Protein AF-U6DGN4-F1 (afdb_monomer_lite)

Organism: Neovison vison (NCBI:txid452646)

InterPro domains:
  IPR011990 Tetratricopeptide-like helical domain superfamily [G3DSA:1.25.40.10] (1-143)
  IPR011990 Tetratricopeptide-like helical domain superfamily [SSF48452] (14-155)
  IPR013105 Tetratricopeptide repeat 2 [PF07719] (127-155)
  IPR019734 Tetratricopeptide repeat [PF13176] (31-63)
  IPR019734 Tetratricopeptide repeat [PS50005] (29-62)
  IPR019734 Tetratricopeptide repeat [PS50005] (126-159)
  IPR019734 Tetratricopeptide repeat [SM00028] (29-62)
  IPR019734 Tetratricopeptide repeat [SM00028] (126-159)

Sequence (160 aa):
GQDRENVDRMARLAISHFQFALEQKPTFEVAYIHLAGMYIEVGDYGRAEDTYQKVLCLKSLEEEKLQEIHFHYGQFQEFQKKCEINAIIHYLKAIKIEKASLLKDKSINSLEKLVLRKLRRNASDVESLSILGFVYKVKGEINKALEYYERALRLGGGLW

Radius of gyration: 18.54 Å; chains: 1; bounding box: 48×37×52 Å

pLDDT: mean 95.06, std 7.69, range [42.34, 98.81]

Secondary structure (DSSP, 8-state):
-HHHHHHHHHHHHHHHHHHHHHHH-TT-HHHHHHHHHHHHHTT-HHHHHHHHHHHHTSSS--HHHHHHHHHHHHHHHHHTS--HHHHHHHHHHHHHS-S--HHHHHHHHHHHHHHHHHHHH-TT-HHHHHHHHHHHHHTT-HHHHHHHHHHHHHHHHT--

Structure (mmCIF, N/CA/C/O backbone):
data_AF-U6DGN4-F1
#
_entry.id   AF-U6DGN4-F1
#
loop_
_atom_site.group_PDB
_atom_site.id
_atom_site.type_symbol
_atom_site.label_atom_id
_atom_site.label_alt_id
_atom_site.label_comp_id
_atom_site.label_asym_id
_atom_site.label_entity_id
_atom_site.label_seq_id
_atom_site.pdbx_PDB_ins_code
_atom_site.Cartn_x
_atom_site.Cartn_y
_atom_site.Cartn_z
_atom_site.occupancy
_atom_site.B_iso_or_equiv
_atom_site.auth_seq_id
_atom_site.auth_comp_id
_atom_site.auth_asym_id
_atom_site.auth_atom_id
_atom_site.pdbx_PDB_model_num
ATOM 1 N N . GLY A 1 1 ? -27.432 -14.094 -0.504 1.00 73.88 1 GLY A N 1
ATOM 2 C CA . GLY A 1 1 ? -27.647 -15.488 -0.078 1.00 73.88 1 GLY A CA 1
ATOM 3 C C . GLY A 1 1 ? -27.176 -15.637 1.350 1.00 73.88 1 GLY A C 1
ATOM 4 O O . GLY A 1 1 ? -26.381 -14.806 1.779 1.00 73.88 1 GLY A O 1
ATOM 5 N N . GLN A 1 2 ? -27.662 -16.663 2.048 1.00 76.25 2 GLN A N 1
ATOM 6 C CA . GLN A 1 2 ? -27.470 -16.880 3.490 1.00 76.25 2 GLN A CA 1
ATOM 7 C C . GLN A 1 2 ? -26.014 -16.713 3.958 1.00 76.25 2 GLN A C 1
ATOM 9 O O . GLN A 1 2 ? -25.760 -16.119 5.002 1.00 76.25 2 GLN A O 1
ATOM 14 N N . ASP A 1 3 ? -25.049 -17.157 3.152 1.00 81.06 3 ASP A N 1
ATOM 15 C CA . ASP A 1 3 ? -23.624 -17.044 3.478 1.00 81.06 3 ASP A CA 1
ATOM 16 C C . ASP A 1 3 ? -23.146 -15.592 3.558 1.00 81.06 3 ASP A C 1
ATOM 18 O O . ASP A 1 3 ? -22.395 -15.237 4.461 1.00 81.06 3 ASP A O 1
ATOM 22 N N . ARG A 1 4 ? -23.633 -14.720 2.667 1.00 84.00 4 ARG A N 1
ATOM 23 C CA . ARG A 1 4 ? -23.276 -13.294 2.677 1.00 84.00 4 ARG A CA 1
ATOM 24 C C . ARG A 1 4 ? -23.834 -12.591 3.911 1.00 84.00 4 ARG A C 1
ATOM 26 O O . ARG A 1 4 ? -23.138 -11.776 4.497 1.00 84.00 4 ARG A O 1
ATOM 33 N N . GLU A 1 5 ? -25.057 -12.919 4.317 1.00 86.19 5 GLU A N 1
ATOM 34 C CA . GLU A 1 5 ? -25.667 -12.365 5.535 1.00 86.19 5 GLU A CA 1
ATOM 35 C C . GLU A 1 5 ? -24.950 -12.849 6.798 1.00 86.19 5 GLU A C 1
ATOM 37 O O . GLU A 1 5 ? -24.717 -12.068 7.721 1.00 86.19 5 GLU A O 1
ATOM 42 N N . ASN A 1 6 ? -24.529 -14.117 6.822 1.00 89.19 6 ASN A N 1
ATOM 43 C CA . ASN A 1 6 ? -23.715 -14.653 7.906 1.00 89.19 6 ASN A CA 1
ATOM 44 C C . ASN A 1 6 ? -22.351 -13.953 7.992 1.00 89.19 6 ASN A C 1
ATOM 46 O O . ASN A 1 6 ? -21.952 -13.558 9.086 1.00 89.19 6 ASN A O 1
ATOM 50 N N . VAL A 1 7 ? -21.658 -13.758 6.863 1.00 88.81 7 VAL A N 1
ATOM 51 C CA . VAL A 1 7 ? -20.385 -13.016 6.812 1.00 88.81 7 VAL A CA 1
ATOM 52 C C . VAL A 1 7 ? -20.573 -11.579 7.293 1.00 88.81 7 VAL A C 1
ATOM 54 O O . VAL A 1 7 ? -19.814 -11.124 8.144 1.00 88.81 7 VAL A O 1
ATOM 57 N N . ASP A 1 8 ? -21.621 -10.895 6.833 1.00 90.94 8 ASP A N 1
ATOM 58 C CA . ASP A 1 8 ? -21.909 -9.512 7.225 1.00 90.94 8 ASP A CA 1
ATOM 59 C C . ASP A 1 8 ? -22.180 -9.396 8.735 1.00 90.94 8 ASP A C 1
ATOM 61 O O . ASP A 1 8 ? -21.661 -8.506 9.412 1.00 90.94 8 ASP A O 1
ATOM 65 N N . ARG A 1 9 ? -22.921 -10.356 9.308 1.00 93.75 9 ARG A N 1
ATOM 66 C CA . ARG A 1 9 ? -23.148 -10.440 10.757 1.00 93.75 9 ARG A CA 1
ATOM 67 C C . ARG A 1 9 ? -21.844 -10.644 11.527 1.00 93.75 9 ARG A C 1
ATOM 69 O O . ARG A 1 9 ? -21.615 -9.961 12.525 1.00 93.75 9 ARG A O 1
ATOM 76 N N . MET A 1 10 ? -20.992 -11.567 11.081 1.00 95.38 10 MET A N 1
ATOM 77 C CA . MET A 1 10 ? -19.707 -11.832 11.734 1.00 95.38 10 MET A CA 1
ATOM 78 C C . MET A 1 10 ? -18.763 -10.629 11.638 1.00 95.38 10 MET A C 1
ATOM 80 O O . MET A 1 10 ? -18.117 -10.286 12.627 1.00 95.38 10 MET A O 1
ATOM 84 N N . ALA A 1 11 ? -18.741 -9.935 10.499 1.00 94.75 11 ALA A N 1
ATOM 85 C CA . ALA A 1 11 ? -17.951 -8.723 10.319 1.00 94.75 11 ALA A CA 1
ATOM 86 C C . ALA A 1 11 ? -18.411 -7.598 11.262 1.00 94.75 11 ALA A C 1
ATOM 88 O O . ALA A 1 11 ? -17.581 -6.935 11.881 1.00 94.75 11 ALA A O 1
ATOM 89 N N . ARG A 1 12 ? -19.725 -7.421 11.464 1.00 95.25 12 ARG A N 1
ATOM 90 C CA . ARG A 1 12 ? -20.265 -6.441 12.430 1.00 95.25 12 ARG A CA 1
ATOM 91 C C . ARG A 1 12 ? -19.891 -6.763 13.877 1.00 95.25 12 ARG A C 1
ATOM 93 O O . ARG A 1 12 ? -19.556 -5.848 14.628 1.00 95.25 12 ARG A O 1
ATOM 100 N N . LEU A 1 13 ? -19.903 -8.040 14.262 1.00 97.50 13 LEU A N 1
ATOM 101 C CA . LEU A 1 13 ? -19.427 -8.468 15.583 1.00 97.50 13 LEU A CA 1
ATOM 102 C C . LEU A 1 13 ? -17.929 -8.182 15.752 1.00 97.50 13 LEU A C 1
ATOM 104 O O . LEU A 1 13 ? -17.520 -7.619 16.767 1.00 97.50 13 LEU A O 1
ATOM 108 N N . ALA A 1 14 ? -17.119 -8.494 14.739 1.00 97.81 14 ALA A N 1
ATOM 109 C CA . ALA A 1 14 ? -15.691 -8.194 14.750 1.00 97.81 14 ALA A CA 1
ATOM 110 C C . ALA A 1 14 ? -15.421 -6.682 14.866 1.00 97.81 14 ALA A C 1
ATOM 112 O O . ALA A 1 14 ? -14.588 -6.276 15.673 1.00 97.81 14 ALA A O 1
ATOM 113 N N . ILE A 1 15 ? -16.170 -5.843 14.136 1.00 98.50 15 ILE A N 1
ATOM 114 C CA . ILE A 1 15 ? -16.108 -4.375 14.254 1.00 98.50 15 ILE A CA 1
ATOM 115 C C . ILE A 1 15 ? -16.331 -3.941 15.703 1.00 98.50 15 ILE A C 1
ATOM 117 O O . ILE A 1 15 ? -15.517 -3.188 16.231 1.00 98.50 15 ILE A O 1
ATOM 121 N N . SER A 1 16 ? -17.384 -4.441 16.358 1.00 98.06 16 SER A N 1
ATOM 122 C CA . SER A 1 16 ? -17.689 -4.084 17.749 1.00 98.06 16 SER A CA 1
ATOM 123 C C . SER A 1 16 ? -16.548 -4.456 18.702 1.00 98.06 16 SER A C 1
ATOM 125 O O . SER A 1 16 ? -16.152 -3.639 19.532 1.00 98.06 16 SER A O 1
ATOM 127 N N . HIS A 1 17 ? -15.955 -5.642 18.545 1.00 98.44 17 HIS A N 1
ATOM 128 C CA . HIS A 1 17 ? -14.828 -6.063 19.376 1.00 98.44 17 HIS A CA 1
ATOM 129 C C . HIS A 1 17 ? -13.554 -5.249 19.127 1.00 98.44 17 HIS A C 1
ATOM 131 O O . HIS A 1 17 ? -12.867 -4.899 20.087 1.00 98.44 17 HIS A O 1
ATOM 137 N N . PHE A 1 18 ? -13.232 -4.908 17.875 1.00 98.50 18 PHE A N 1
ATOM 138 C CA . PHE A 1 18 ? -12.071 -4.062 17.588 1.00 98.50 18 PHE A CA 1
ATOM 139 C C . PHE A 1 18 ? -12.273 -2.621 18.060 1.00 98.50 18 PHE A C 1
ATOM 141 O O . PHE A 1 18 ? -11.333 -2.023 18.575 1.00 98.50 18 PHE A O 1
ATOM 148 N N . GLN A 1 19 ? -13.487 -2.075 17.946 1.00 98.38 19 GLN A N 1
ATOM 149 C CA . GLN A 1 19 ? -13.820 -0.769 18.521 1.00 98.38 19 GLN A CA 1
ATOM 150 C C . GLN A 1 19 ? -13.630 -0.776 20.039 1.00 98.38 19 GLN A C 1
ATOM 152 O O . GLN A 1 19 ? -12.911 0.074 20.554 1.00 98.38 19 GLN A O 1
ATOM 157 N N . PHE A 1 20 ? -14.163 -1.785 20.733 1.00 98.12 20 PHE A N 1
ATOM 158 C CA . PHE A 1 20 ? -13.955 -1.941 22.172 1.00 98.12 20 PHE A CA 1
ATOM 159 C C . PHE A 1 20 ? -12.465 -2.066 22.529 1.00 98.12 20 PHE A C 1
ATOM 161 O O . PHE A 1 20 ? -11.986 -1.415 23.453 1.00 98.12 20 PHE A O 1
ATOM 168 N N . ALA A 1 21 ? -11.686 -2.839 21.765 1.00 98.19 21 ALA A N 1
ATOM 169 C CA . ALA A 1 21 ? -10.243 -2.945 21.982 1.00 98.19 21 ALA A CA 1
ATOM 170 C C . ALA A 1 21 ? -9.527 -1.587 21.849 1.00 98.19 21 ALA A C 1
ATOM 172 O O . ALA A 1 21 ? -8.605 -1.308 22.615 1.00 98.19 21 ALA A O 1
ATOM 173 N N . LEU A 1 22 ? -9.963 -0.735 20.918 1.00 97.12 22 LEU A N 1
ATOM 174 C CA . LEU A 1 22 ? -9.423 0.613 20.728 1.00 97.12 22 LEU A CA 1
ATOM 175 C C . LEU A 1 22 ? -9.892 1.612 21.791 1.00 97.12 22 LEU A C 1
ATOM 177 O O . LEU A 1 22 ? -9.148 2.536 22.105 1.00 97.12 22 LEU A O 1
ATOM 181 N N . GLU A 1 23 ? -11.069 1.416 22.385 1.00 97.44 23 GLU A N 1
ATOM 182 C CA . GLU A 1 23 ? -11.491 2.163 23.576 1.00 97.44 23 GLU A CA 1
ATOM 183 C C . GLU A 1 23 ? -10.585 1.846 24.772 1.00 97.44 23 GLU A C 1
ATOM 185 O O . GLU A 1 23 ? -10.181 2.752 25.498 1.00 97.44 23 GLU A O 1
ATOM 190 N N . GLN A 1 24 ? -10.220 0.572 24.951 1.00 98.00 24 GLN A N 1
ATOM 191 C CA . GLN A 1 24 ? -9.327 0.146 26.035 1.00 98.00 24 GLN A CA 1
ATOM 192 C C . GLN A 1 24 ? -7.860 0.523 25.773 1.00 98.00 24 GLN A C 1
ATOM 194 O O . GLN A 1 24 ? -7.131 0.890 26.695 1.00 98.00 24 GLN A O 1
ATOM 199 N N . LYS A 1 25 ? -7.407 0.427 24.518 1.00 96.38 25 LYS A N 1
ATOM 200 C CA . LYS A 1 25 ? -6.035 0.739 24.103 1.00 96.38 25 LYS A CA 1
ATOM 201 C C . LYS A 1 25 ? -6.039 1.505 22.770 1.00 96.38 25 LYS A C 1
ATOM 203 O O . LYS A 1 25 ? -5.883 0.895 21.709 1.00 96.38 25 LYS A O 1
ATOM 208 N N . PRO A 1 26 ? -6.112 2.850 22.804 1.00 95.25 26 PRO A N 1
ATOM 209 C CA . PRO A 1 26 ? -6.159 3.683 21.595 1.00 95.25 26 PRO A CA 1
ATOM 210 C C . PRO A 1 26 ? -4.920 3.603 20.698 1.00 95.25 26 PRO A C 1
ATOM 212 O O . PRO A 1 26 ? -4.969 4.045 19.552 1.00 95.25 26 PRO A O 1
ATOM 215 N N . THR A 1 27 ? -3.815 3.056 21.208 1.00 94.25 27 THR A N 1
ATOM 216 C CA . THR A 1 27 ? -2.562 2.833 20.476 1.00 94.25 27 THR A CA 1
ATOM 217 C C . THR A 1 27 ? -2.429 1.411 19.933 1.00 94.25 27 THR A C 1
ATOM 219 O O . THR A 1 27 ? -1.346 1.028 19.524 1.00 94.25 27 THR A O 1
ATOM 222 N N . PHE A 1 28 ? -3.485 0.590 19.947 1.00 94.75 28 PHE A N 1
ATOM 223 C CA . PHE A 1 28 ? -3.396 -0.796 19.486 1.00 94.75 28 PHE A CA 1
ATOM 224 C C . PHE A 1 28 ? -3.474 -0.899 17.956 1.00 94.75 28 PHE A C 1
ATOM 226 O O . PHE A 1 28 ? -4.541 -1.066 17.369 1.00 94.75 28 PHE A O 1
ATOM 233 N N . GLU A 1 29 ? -2.324 -0.825 17.294 1.00 95.00 29 GLU A N 1
ATOM 234 C CA . GLU A 1 29 ? -2.183 -0.722 15.838 1.00 95.00 29 GLU A CA 1
ATOM 235 C C . GLU A 1 29 ? -2.821 -1.895 15.088 1.00 95.00 29 GLU A C 1
ATOM 237 O O . GLU A 1 29 ? -3.476 -1.711 14.063 1.00 95.00 29 GLU A O 1
ATOM 242 N N . VAL A 1 30 ? -2.661 -3.109 15.625 1.00 94.62 30 VAL A N 1
ATOM 243 C CA . VAL A 1 30 ? -3.240 -4.339 15.062 1.00 94.62 30 VAL A CA 1
ATOM 244 C C . VAL A 1 30 ? -4.766 -4.241 14.990 1.00 94.62 30 VAL A C 1
ATOM 246 O O . VAL A 1 30 ? -5.361 -4.629 13.984 1.00 94.62 30 VAL A O 1
ATOM 249 N N . ALA A 1 31 ? -5.409 -3.665 16.012 1.00 97.38 31 ALA A N 1
ATOM 250 C CA . ALA A 1 31 ? -6.857 -3.486 16.012 1.00 97.38 31 ALA A CA 1
ATOM 251 C C . ALA A 1 31 ? -7.313 -2.496 14.933 1.00 97.38 31 ALA A C 1
ATOM 253 O O . ALA A 1 31 ? -8.335 -2.745 14.304 1.00 97.38 31 ALA A O 1
ATOM 254 N N . TYR A 1 32 ? -6.550 -1.436 14.642 1.00 98.19 32 TYR A N 1
ATOM 255 C CA . TYR A 1 32 ? -6.875 -0.538 13.526 1.00 98.19 32 TYR A CA 1
ATOM 256 C C . TYR A 1 32 ? -6.810 -1.244 12.168 1.00 98.19 32 TYR A C 1
ATOM 258 O O . TYR A 1 32 ? -7.715 -1.069 11.355 1.00 98.19 32 TYR A O 1
ATOM 266 N N . ILE A 1 33 ? -5.771 -2.050 11.918 1.00 97.19 33 ILE A N 1
ATOM 267 C CA . ILE A 1 33 ? -5.612 -2.772 10.643 1.00 97.19 33 ILE A CA 1
ATOM 268 C C . ILE A 1 33 ? -6.803 -3.706 10.415 1.00 97.19 33 ILE A C 1
ATOM 270 O O . ILE A 1 33 ? -7.424 -3.679 9.349 1.00 97.19 33 ILE A O 1
ATOM 274 N N . HIS A 1 34 ? -7.162 -4.501 11.425 1.00 98.12 34 HIS A N 1
ATOM 275 C CA . HIS A 1 34 ? -8.288 -5.423 11.307 1.00 98.12 34 HIS A CA 1
ATOM 276 C C . HIS A 1 34 ? -9.638 -4.706 11.276 1.00 98.12 34 HIS A C 1
ATOM 278 O O . HIS A 1 34 ? -10.510 -5.117 10.515 1.00 98.12 34 HIS A O 1
ATOM 284 N N . LEU A 1 35 ? -9.808 -3.610 12.020 1.00 98.50 35 LEU A N 1
ATOM 285 C CA . LEU A 1 35 ? -11.020 -2.794 11.964 1.00 98.50 35 LEU A CA 1
ATOM 286 C C . LEU A 1 35 ? -11.234 -2.199 10.566 1.00 98.50 35 LEU A C 1
ATOM 288 O O . LEU A 1 35 ? -12.337 -2.290 10.033 1.00 98.50 35 LEU A O 1
ATOM 292 N N . ALA A 1 36 ? -10.184 -1.654 9.944 1.00 98.56 36 ALA A N 1
ATOM 293 C CA . ALA A 1 36 ? -10.247 -1.169 8.567 1.00 98.56 36 ALA A CA 1
ATOM 294 C C . ALA A 1 36 ? -10.607 -2.302 7.591 1.00 98.56 36 ALA A C 1
ATOM 296 O O . ALA A 1 36 ? -11.469 -2.121 6.733 1.00 98.56 36 ALA A O 1
ATOM 297 N N . GLY A 1 37 ? -10.018 -3.491 7.774 1.00 97.81 37 GLY A N 1
ATOM 298 C CA . GLY A 1 37 ? -10.371 -4.693 7.016 1.00 97.81 37 GLY A CA 1
ATOM 299 C C . GLY A 1 37 ? -11.849 -5.067 7.148 1.00 97.81 37 GLY A C 1
ATOM 300 O O . GLY A 1 37 ? -12.520 -5.281 6.144 1.00 97.81 37 GLY A O 1
ATOM 301 N N . MET A 1 38 ? -12.399 -5.071 8.364 1.00 97.94 38 MET A N 1
ATOM 302 C CA . MET A 1 38 ? -13.819 -5.373 8.568 1.00 97.94 38 MET A CA 1
ATOM 303 C C . MET A 1 38 ? -14.737 -4.302 7.979 1.00 97.94 38 MET A C 1
ATOM 305 O O . MET A 1 38 ? -15.785 -4.640 7.433 1.00 97.94 38 MET A O 1
ATOM 309 N N . TYR A 1 39 ? -14.344 -3.025 8.024 1.00 98.50 39 TYR A N 1
ATOM 310 C CA . TYR A 1 39 ? -15.071 -1.972 7.318 1.00 98.50 39 TYR A CA 1
ATOM 311 C C . TYR A 1 39 ? -15.075 -2.180 5.802 1.00 98.50 39 TYR A C 1
ATOM 313 O O . TYR A 1 39 ? -16.106 -1.965 5.170 1.00 98.50 39 TYR A O 1
ATOM 321 N N . ILE A 1 40 ? -13.974 -2.658 5.216 1.00 97.50 40 ILE A N 1
ATOM 322 C CA . ILE A 1 40 ? -13.921 -3.028 3.795 1.00 97.50 40 ILE A CA 1
ATOM 323 C C . ILE A 1 40 ? -14.890 -4.175 3.482 1.00 97.50 40 ILE A C 1
ATOM 325 O O . ILE A 1 40 ? -15.624 -4.074 2.498 1.00 97.50 40 ILE A O 1
ATOM 329 N N . GLU A 1 41 ? -14.927 -5.219 4.316 1.00 95.38 41 GLU A N 1
ATOM 330 C CA . GLU A 1 41 ? -15.807 -6.385 4.126 1.00 95.38 41 GLU A CA 1
ATOM 331 C C . GLU A 1 41 ? -17.295 -6.003 4.112 1.00 95.38 41 GLU A C 1
ATOM 333 O O . GLU A 1 41 ? -18.047 -6.470 3.256 1.00 95.38 41 GLU A O 1
ATOM 338 N N . VAL A 1 42 ? -17.719 -5.091 4.995 1.00 95.69 42 VAL A N 1
ATOM 339 C CA . VAL A 1 42 ? -19.111 -4.592 5.028 1.00 95.69 42 VAL A CA 1
ATOM 340 C C . VAL A 1 42 ? -19.372 -3.440 4.044 1.00 95.69 42 VAL A C 1
ATOM 342 O O . VAL A 1 42 ? -20.470 -2.883 4.018 1.00 95.69 42 VAL A O 1
ATOM 345 N N . GLY A 1 43 ? -18.380 -3.056 3.232 1.00 95.62 43 GLY A N 1
ATOM 346 C CA . GLY A 1 43 ? -18.494 -2.001 2.219 1.00 95.62 43 GLY A CA 1
ATOM 347 C C . GLY A 1 43 ? -18.438 -0.564 2.752 1.00 95.62 43 GLY A C 1
ATOM 348 O O . GLY A 1 43 ? -18.704 0.379 2.006 1.00 95.62 43 GLY A O 1
ATOM 349 N N . ASP A 1 44 ? -18.077 -0.364 4.018 1.00 97.75 44 ASP A N 1
ATOM 350 C CA . ASP A 1 44 ? -17.961 0.954 4.641 1.00 97.75 44 ASP A CA 1
ATOM 351 C C . ASP A 1 44 ? -16.581 1.578 4.395 1.00 97.75 44 ASP A C 1
ATOM 353 O O . ASP A 1 44 ? -15.711 1.673 5.263 1.00 97.75 44 ASP A O 1
ATOM 357 N N . TYR A 1 45 ? -16.362 2.008 3.156 1.00 98.38 45 TYR A N 1
ATOM 358 C CA . TYR A 1 45 ? -15.072 2.557 2.740 1.00 98.38 45 TYR A CA 1
ATOM 359 C C . TYR A 1 45 ? -14.746 3.908 3.384 1.00 98.38 45 TYR A C 1
ATOM 361 O O . TYR A 1 45 ? -13.573 4.270 3.441 1.00 98.38 45 TYR A O 1
ATOM 369 N N . GLY A 1 46 ? -15.752 4.644 3.868 1.00 98.50 46 GLY A N 1
ATOM 370 C CA . GLY A 1 46 ? -15.539 5.887 4.608 1.00 98.50 46 GLY A CA 1
ATOM 371 C C . GLY A 1 46 ? -14.838 5.611 5.934 1.00 98.50 46 GLY A C 1
ATOM 372 O O . GLY A 1 46 ? -13.750 6.126 6.180 1.00 98.50 46 GLY A O 1
ATOM 373 N N . ARG A 1 47 ? -15.393 4.702 6.747 1.00 98.56 47 ARG A N 1
ATOM 374 C CA . ARG A 1 47 ? -14.765 4.340 8.024 1.00 98.56 47 ARG A CA 1
ATOM 375 C C . ARG A 1 47 ? -13.461 3.566 7.852 1.00 98.56 47 ARG A C 1
ATOM 377 O O . ARG A 1 47 ? -12.574 3.713 8.692 1.00 98.56 47 ARG A O 1
ATOM 384 N N . ALA A 1 48 ? -13.303 2.779 6.786 1.00 98.69 48 ALA A N 1
ATOM 385 C CA . ALA A 1 48 ? -12.020 2.146 6.472 1.00 98.69 48 ALA A CA 1
ATOM 386 C C . ALA A 1 48 ? -10.910 3.190 6.243 1.00 98.69 48 ALA A C 1
ATOM 388 O O . ALA A 1 48 ? -9.846 3.098 6.856 1.00 98.69 48 ALA A O 1
ATOM 389 N N . GLU A 1 49 ? -11.181 4.209 5.419 1.00 98.62 49 GLU A N 1
ATOM 390 C CA . GLU A 1 49 ? -10.265 5.325 5.151 1.00 98.62 49 GLU A CA 1
ATOM 391 C C . GLU A 1 49 ? -9.899 6.067 6.447 1.00 98.62 49 GLU A C 1
ATOM 393 O O . GLU A 1 49 ? -8.716 6.183 6.771 1.00 98.62 49 GLU A O 1
ATOM 398 N N . ASP A 1 50 ? -10.899 6.472 7.238 1.00 98.50 50 ASP A N 1
ATOM 399 C CA . ASP A 1 50 ? -10.683 7.161 8.517 1.00 98.50 50 ASP A CA 1
ATOM 400 C C . ASP A 1 50 ? -9.823 6.330 9.478 1.00 98.50 50 ASP A C 1
ATOM 402 O O . ASP A 1 50 ? -8.990 6.862 10.212 1.00 98.50 50 ASP A O 1
ATOM 406 N N . THR A 1 51 ? -10.019 5.010 9.492 1.00 98.62 51 THR A N 1
ATOM 407 C CA . THR A 1 51 ? -9.286 4.092 10.373 1.00 98.62 51 THR A CA 1
ATOM 408 C C . THR A 1 51 ? -7.812 3.997 9.971 1.00 98.62 51 THR A C 1
ATOM 410 O O . THR A 1 51 ? -6.943 4.070 10.843 1.00 98.62 51 THR A O 1
ATOM 413 N N . TYR A 1 52 ? -7.508 3.914 8.669 1.00 98.56 52 TYR A N 1
ATOM 414 C CA . TYR A 1 52 ? -6.126 3.955 8.180 1.00 98.56 52 TYR A CA 1
ATOM 415 C C . TYR A 1 52 ? -5.443 5.299 8.453 1.00 98.56 52 TYR A C 1
ATOM 417 O O . TYR A 1 52 ? -4.277 5.334 8.849 1.00 98.56 52 TYR A O 1
ATOM 425 N N . GLN A 1 53 ? -6.155 6.412 8.278 1.00 98.12 53 GLN A N 1
ATOM 426 C CA . GLN A 1 53 ? -5.605 7.736 8.571 1.00 98.12 53 GLN A CA 1
ATOM 427 C C . GLN A 1 53 ? -5.323 7.906 10.068 1.00 98.12 53 GLN A C 1
ATOM 429 O O . GLN A 1 53 ? -4.251 8.379 10.440 1.00 98.12 53 GLN A O 1
ATOM 434 N N . LYS A 1 54 ? -6.236 7.451 10.937 1.00 97.38 54 LYS A N 1
ATOM 435 C CA . LYS A 1 54 ? -6.059 7.496 12.396 1.00 97.38 54 LYS A CA 1
ATOM 436 C C . LYS A 1 54 ? -4.832 6.721 12.860 1.00 97.38 54 LYS A C 1
ATOM 438 O O . LYS A 1 54 ? -4.046 7.268 13.629 1.00 97.38 54 LYS A O 1
ATOM 443 N N . VAL A 1 55 ? -4.643 5.483 12.392 1.00 97.38 55 VAL A N 1
ATOM 444 C CA . VAL A 1 55 ? -3.493 4.675 12.832 1.00 97.38 55 VAL A CA 1
ATOM 445 C C . VAL A 1 55 ? -2.164 5.297 12.397 1.00 97.38 55 VAL A C 1
ATOM 447 O O . VAL A 1 55 ? -1.204 5.263 13.156 1.00 97.38 55 VAL A O 1
ATOM 450 N N . LEU A 1 56 ? -2.116 5.950 11.230 1.00 96.62 56 LEU A N 1
ATOM 451 C CA . LEU A 1 56 ? -0.924 6.661 10.752 1.00 96.62 56 LEU A CA 1
ATOM 452 C C . LEU A 1 56 ? -0.599 7.941 11.539 1.00 96.62 56 LEU A C 1
ATOM 454 O O . LEU A 1 56 ? 0.519 8.441 11.436 1.00 96.62 56 LEU A O 1
ATOM 458 N N . CYS A 1 57 ? -1.542 8.460 12.328 1.00 95.06 57 CYS A N 1
ATOM 459 C CA . CYS A 1 57 ? -1.325 9.596 13.226 1.00 95.06 57 CYS A CA 1
ATOM 460 C C . CYS A 1 57 ? -0.812 9.184 14.617 1.00 95.06 57 CYS A C 1
ATOM 462 O O . CYS A 1 57 ? -0.530 10.058 15.442 1.00 95.06 57 CYS A O 1
ATOM 464 N N . LEU A 1 58 ? -0.705 7.883 14.914 1.00 93.75 58 LEU A N 1
ATOM 465 C CA . LEU A 1 58 ? -0.180 7.414 16.196 1.00 93.75 58 LEU A CA 1
ATOM 466 C C . LEU A 1 58 ? 1.315 7.732 16.326 1.00 93.75 58 LEU A C 1
ATOM 468 O O . LEU A 1 58 ? 2.090 7.616 15.376 1.00 93.75 58 LEU A O 1
ATOM 472 N N . LYS A 1 59 ? 1.733 8.129 17.532 1.00 84.69 59 LYS A N 1
ATOM 473 C CA . LYS A 1 59 ? 3.150 8.347 17.847 1.00 84.69 59 LYS A CA 1
ATOM 474 C C . LYS A 1 59 ? 3.853 6.998 18.016 1.00 84.69 59 LYS A C 1
ATOM 476 O O . LYS A 1 59 ? 3.292 6.101 18.634 1.00 84.69 59 LYS A O 1
ATOM 481 N N . SER A 1 60 ? 5.096 6.910 17.541 1.00 80.62 60 SER A N 1
ATOM 482 C CA . SER A 1 60 ? 6.002 5.774 17.775 1.00 80.62 60 SER A CA 1
ATOM 483 C C . SER A 1 60 ? 5.508 4.426 17.232 1.00 80.62 60 SER A C 1
ATOM 485 O O . SER A 1 60 ? 5.502 3.433 17.951 1.00 80.62 60 SER A O 1
ATOM 487 N N . LEU A 1 61 ? 5.126 4.384 15.953 1.00 86.31 61 LEU A N 1
ATOM 488 C CA . LEU A 1 61 ? 4.844 3.123 15.263 1.00 86.31 61 LEU A CA 1
ATOM 489 C C . LEU A 1 61 ? 6.138 2.340 15.024 1.00 86.31 61 LEU A C 1
ATOM 491 O O . LEU A 1 61 ? 7.093 2.871 14.455 1.00 86.31 61 LEU A O 1
ATOM 495 N N . GLU A 1 62 ? 6.146 1.063 15.400 1.00 91.31 62 GLU A N 1
ATOM 496 C CA . GLU A 1 62 ? 7.215 0.148 15.006 1.00 91.31 62 GLU A CA 1
ATOM 497 C C . GLU A 1 62 ? 7.295 0.045 13.476 1.00 91.31 62 GLU A C 1
ATOM 499 O O . GLU A 1 62 ? 6.273 -0.025 12.788 1.00 91.31 62 GLU A O 1
ATOM 504 N N . GLU A 1 63 ? 8.512 -0.012 12.935 1.00 92.75 63 GLU A N 1
ATOM 505 C CA . GLU A 1 63 ? 8.757 -0.034 11.486 1.00 92.75 63 GLU A CA 1
ATOM 506 C C . GLU A 1 63 ? 7.983 -1.140 10.758 1.00 92.75 63 GLU A C 1
ATOM 508 O O . GLU A 1 63 ? 7.398 -0.910 9.702 1.00 92.75 63 GLU A O 1
ATOM 513 N N . GLU A 1 64 ? 7.937 -2.336 11.345 1.00 91.56 64 GLU A N 1
ATOM 514 C CA . GLU A 1 64 ? 7.220 -3.482 10.782 1.00 91.56 64 GLU A CA 1
ATOM 515 C C . GLU A 1 64 ? 5.709 -3.247 10.739 1.00 91.56 64 GLU A C 1
ATOM 517 O O . GLU A 1 64 ? 5.049 -3.552 9.743 1.00 91.56 64 GLU A O 1
ATOM 522 N N . LYS A 1 65 ? 5.160 -2.628 11.787 1.00 94.12 65 LYS A N 1
ATOM 523 C CA . LYS A 1 65 ? 3.742 -2.283 11.837 1.00 94.12 65 LYS A CA 1
ATOM 524 C C . LYS A 1 65 ? 3.408 -1.184 10.835 1.00 94.12 65 LYS A C 1
ATOM 526 O O . LYS A 1 65 ? 2.379 -1.249 10.168 1.00 94.12 65 LYS A O 1
ATOM 531 N N . LEU A 1 66 ? 4.294 -0.207 10.670 1.00 95.81 66 LEU A N 1
ATOM 532 C CA . LEU A 1 66 ? 4.137 0.848 9.676 1.00 95.81 66 LEU A CA 1
ATOM 533 C C . LEU A 1 66 ? 4.178 0.294 8.239 1.00 95.81 66 LEU A C 1
ATOM 535 O O . LEU A 1 66 ? 3.378 0.717 7.400 1.00 95.81 66 LEU A O 1
ATOM 539 N N . GLN A 1 67 ? 5.045 -0.690 7.962 1.00 96.31 67 GLN A N 1
ATOM 540 C CA . GLN A 1 67 ? 5.040 -1.427 6.691 1.00 96.31 67 GLN A CA 1
ATOM 541 C C . GLN A 1 67 ? 3.703 -2.131 6.453 1.00 96.31 67 GLN A C 1
ATOM 543 O O . GLN A 1 67 ? 3.150 -2.030 5.359 1.00 96.31 67 GLN A O 1
ATOM 548 N N . GLU A 1 68 ? 3.172 -2.811 7.470 1.00 97.25 68 GLU A N 1
ATOM 549 C CA . GLU A 1 68 ? 1.884 -3.507 7.402 1.00 97.25 68 GLU A CA 1
ATOM 550 C C . GLU A 1 68 ? 0.729 -2.553 7.090 1.00 97.25 68 GLU A C 1
ATOM 552 O O . GLU A 1 68 ? -0.037 -2.786 6.152 1.00 97.25 68 GLU A O 1
ATOM 557 N N . ILE A 1 69 ? 0.646 -1.441 7.827 1.00 98.12 69 ILE A N 1
ATOM 558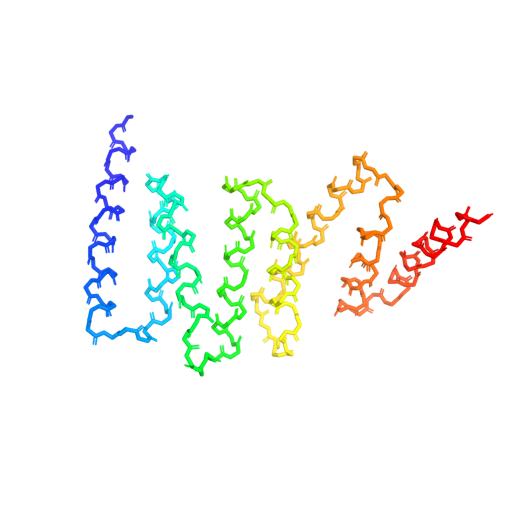 C CA . ILE A 1 69 ? -0.379 -0.411 7.631 1.00 98.12 69 ILE A CA 1
ATOM 559 C C . ILE A 1 69 ? -0.320 0.115 6.197 1.00 98.12 69 ILE A C 1
ATOM 561 O O . ILE A 1 69 ? -1.341 0.169 5.514 1.00 98.12 69 ILE A O 1
ATOM 565 N N . HIS A 1 70 ? 0.866 0.489 5.716 1.00 98.56 70 HIS A N 1
ATOM 566 C CA . HIS A 1 70 ? 1.021 1.011 4.363 1.00 98.56 70 HIS A CA 1
ATOM 567 C C . HIS A 1 70 ? 0.738 -0.029 3.279 1.00 98.56 70 HIS A C 1
ATOM 569 O O . HIS A 1 70 ? 0.113 0.313 2.278 1.00 98.56 70 HIS A O 1
ATOM 575 N N . PHE A 1 71 ? 1.122 -1.290 3.473 1.00 98.56 71 PHE A N 1
ATOM 576 C CA . PHE A 1 71 ? 0.779 -2.358 2.541 1.00 98.56 71 PHE A CA 1
ATOM 577 C C . PHE A 1 71 ? -0.741 -2.508 2.402 1.00 98.56 71 PHE A C 1
ATOM 579 O O . PHE A 1 71 ? -1.271 -2.404 1.294 1.00 98.56 71 PHE A O 1
ATOM 586 N N . HIS A 1 72 ? -1.453 -2.680 3.518 1.00 98.69 72 HIS A N 1
ATOM 587 C CA . HIS A 1 72 ? -2.905 -2.864 3.498 1.00 98.69 72 HIS A CA 1
ATOM 588 C C . HIS A 1 72 ? -3.649 -1.622 3.010 1.00 98.69 72 HIS A C 1
ATOM 590 O O . HIS A 1 72 ? -4.609 -1.740 2.249 1.00 98.69 72 HIS A O 1
ATOM 596 N N . TYR A 1 73 ? -3.179 -0.428 3.368 1.00 98.81 73 TYR A N 1
ATOM 597 C CA . TYR A 1 73 ? -3.779 0.805 2.878 1.00 98.81 73 TYR A CA 1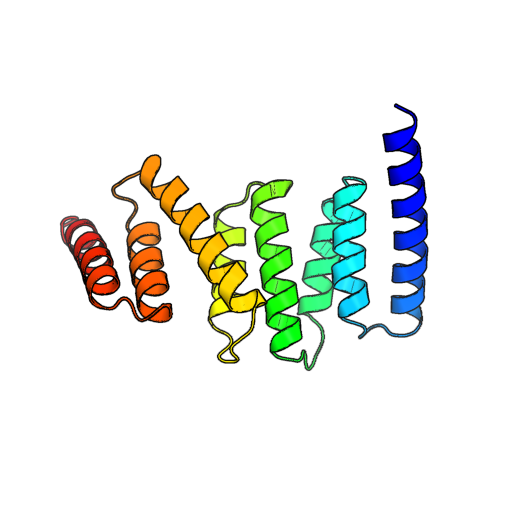
ATOM 598 C C . TYR A 1 73 ? -3.557 0.976 1.368 1.00 98.81 73 TYR A C 1
ATOM 600 O O . TYR A 1 73 ? -4.473 1.370 0.651 1.00 98.81 73 TYR A O 1
ATOM 608 N N . GLY A 1 74 ? -2.386 0.593 0.850 1.00 98.75 74 GLY A N 1
ATOM 609 C CA . GLY A 1 74 ? -2.131 0.542 -0.590 1.00 98.75 74 GLY A CA 1
ATOM 610 C C . GLY A 1 74 ? -3.087 -0.405 -1.321 1.00 98.75 74 GLY A C 1
ATOM 611 O O . GLY A 1 74 ? -3.668 -0.020 -2.336 1.00 98.75 74 GLY A O 1
ATOM 612 N N . GLN A 1 75 ? -3.333 -1.596 -0.761 1.00 98.75 75 GLN A N 1
ATOM 613 C CA . GLN A 1 75 ? -4.317 -2.541 -1.303 1.00 98.75 75 GLN A CA 1
ATOM 614 C C . GLN A 1 75 ? -5.733 -1.959 -1.289 1.00 98.75 75 GLN A C 1
ATOM 616 O O . GLN A 1 75 ? -6.437 -2.047 -2.295 1.00 98.75 75 GLN A O 1
ATOM 621 N N . PHE A 1 76 ? -6.130 -1.319 -0.187 1.00 98.75 76 PHE A N 1
ATOM 622 C CA . PHE A 1 76 ? -7.424 -0.649 -0.078 1.00 98.75 76 PHE A CA 1
ATOM 623 C C . PHE A 1 76 ? -7.608 0.425 -1.160 1.00 98.75 76 PHE A C 1
ATOM 625 O O . PHE A 1 76 ? -8.626 0.465 -1.862 1.00 98.75 76 PHE A O 1
ATOM 632 N N . GLN A 1 77 ? -6.588 1.264 -1.353 1.00 98.81 77 GLN A N 1
ATOM 633 C CA . GLN A 1 77 ? -6.602 2.301 -2.381 1.00 98.81 77 GLN A CA 1
ATOM 634 C C . GLN A 1 77 ? -6.697 1.698 -3.787 1.00 98.81 77 GLN A C 1
ATOM 636 O O . GLN A 1 77 ? -7.476 2.173 -4.614 1.00 98.81 77 GLN A O 1
ATOM 641 N N . GLU A 1 78 ? -5.961 0.619 -4.058 1.00 98.50 78 GLU A N 1
ATOM 642 C CA . GLU A 1 78 ? -5.952 -0.031 -5.367 1.00 98.50 78 GLU A CA 1
ATOM 643 C C . GLU A 1 78 ? -7.280 -0.724 -5.692 1.00 98.50 78 GLU A C 1
ATOM 645 O O . GLU A 1 78 ? -7.844 -0.529 -6.774 1.00 98.50 78 GLU A O 1
ATOM 650 N N . PHE A 1 79 ? -7.779 -1.566 -4.789 1.00 98.25 79 PHE A N 1
ATOM 651 C CA . PHE A 1 79 ? -8.857 -2.495 -5.112 1.00 98.25 79 PHE A CA 1
ATOM 652 C C . PHE A 1 79 ? -10.239 -1.951 -4.773 1.00 98.25 79 PHE A C 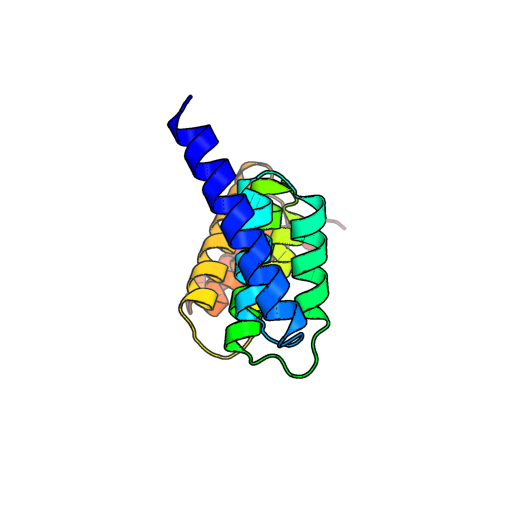1
ATOM 654 O O . PHE A 1 79 ? -11.166 -2.201 -5.547 1.00 98.25 79 PHE A O 1
ATOM 661 N N . GLN A 1 80 ? -10.386 -1.193 -3.688 1.00 98.19 80 GLN A N 1
ATOM 662 C CA . GLN A 1 80 ? -11.681 -0.669 -3.251 1.00 98.19 80 GLN A CA 1
ATOM 663 C C . GLN A 1 80 ? -11.891 0.751 -3.775 1.00 98.19 80 GLN A C 1
ATOM 665 O O . GLN A 1 80 ? -12.900 1.020 -4.422 1.00 98.19 80 GLN A O 1
ATOM 670 N N . LYS A 1 81 ? -10.915 1.648 -3.580 1.00 98.00 81 LYS A N 1
ATOM 671 C CA . LYS A 1 81 ? -11.020 3.051 -4.028 1.00 98.00 81 LYS A CA 1
ATOM 672 C C . LYS A 1 81 ? -10.665 3.261 -5.500 1.00 98.00 81 LYS A C 1
ATOM 674 O O . LYS A 1 81 ? -10.963 4.324 -6.036 1.00 98.00 81 LYS A O 1
ATOM 679 N N . LYS A 1 82 ? -10.024 2.277 -6.145 1.00 97.81 82 LYS A N 1
ATOM 680 C CA . LYS A 1 82 ? -9.510 2.363 -7.526 1.00 97.81 82 LYS A CA 1
ATOM 681 C C . LYS A 1 82 ? -8.589 3.574 -7.756 1.00 97.81 82 LYS A C 1
ATOM 683 O O . LYS A 1 82 ? -8.494 4.086 -8.869 1.00 97.81 82 LYS A O 1
ATOM 688 N N . CYS A 1 83 ? -7.891 4.026 -6.713 1.00 98.25 83 CYS A N 1
ATOM 689 C CA . CYS A 1 83 ? -6.979 5.162 -6.755 1.00 98.25 83 CYS A CA 1
ATOM 690 C C . CYS A 1 83 ? -5.530 4.676 -6.886 1.00 98.25 83 CYS A C 1
ATOM 692 O O . CYS A 1 83 ? -4.843 4.412 -5.899 1.00 98.25 83 CYS A O 1
ATOM 694 N N . GLU A 1 84 ? -5.051 4.557 -8.125 1.00 97.88 84 GLU A N 1
ATOM 695 C CA . GLU A 1 84 ? -3.704 4.039 -8.398 1.00 97.88 84 GLU A CA 1
ATOM 696 C C . GLU A 1 84 ? -2.590 4.915 -7.809 1.00 97.88 84 GLU A C 1
ATOM 698 O O . GLU A 1 84 ? -1.577 4.386 -7.367 1.00 97.88 84 GLU A O 1
ATOM 703 N N . ILE A 1 85 ? -2.775 6.239 -7.781 1.00 97.88 85 ILE A N 1
ATOM 704 C CA . ILE A 1 85 ? -1.779 7.181 -7.246 1.00 97.88 85 ILE A CA 1
ATOM 705 C C . ILE A 1 85 ? -1.583 6.943 -5.745 1.00 97.88 85 ILE A C 1
ATOM 707 O O . ILE A 1 85 ? -0.456 6.744 -5.292 1.00 97.88 85 ILE A O 1
ATOM 711 N N . ASN A 1 86 ? -2.671 6.875 -4.974 1.00 98.44 86 ASN A N 1
ATOM 712 C CA . ASN A 1 86 ? -2.583 6.618 -3.536 1.00 98.44 86 ASN A CA 1
ATOM 713 C C . ASN A 1 86 ? -2.041 5.215 -3.241 1.00 98.44 86 ASN A C 1
ATOM 715 O O . ASN A 1 86 ? -1.237 5.054 -2.322 1.00 98.44 86 ASN A O 1
ATOM 719 N N . ALA A 1 87 ? -2.415 4.213 -4.043 1.00 98.81 87 ALA A N 1
ATOM 720 C CA . ALA A 1 87 ? -1.849 2.873 -3.930 1.00 98.81 87 ALA A CA 1
ATOM 721 C C . ALA A 1 87 ? -0.322 2.880 -4.121 1.00 98.81 87 ALA A C 1
ATOM 723 O O . ALA A 1 87 ? 0.403 2.359 -3.274 1.00 98.81 87 ALA A O 1
ATOM 724 N N . ILE A 1 88 ? 0.176 3.545 -5.175 1.00 98.75 88 ILE A N 1
ATOM 725 C CA . ILE A 1 88 ? 1.615 3.722 -5.429 1.00 98.75 88 ILE A CA 1
ATOM 726 C C . ILE A 1 88 ? 2.299 4.398 -4.239 1.00 98.75 88 ILE A C 1
ATOM 728 O O . ILE A 1 88 ? 3.318 3.898 -3.762 1.00 98.75 88 ILE A O 1
ATOM 732 N N . ILE A 1 89 ? 1.739 5.502 -3.733 1.00 98.62 89 ILE A N 1
ATOM 733 C CA . ILE A 1 89 ? 2.302 6.241 -2.595 1.00 98.62 89 ILE A CA 1
ATOM 734 C C . ILE A 1 89 ? 2.457 5.324 -1.380 1.00 98.62 89 ILE A C 1
ATOM 736 O O . ILE A 1 89 ? 3.516 5.309 -0.752 1.00 98.62 89 ILE A O 1
ATOM 740 N N . HIS A 1 90 ? 1.426 4.551 -1.044 1.00 98.75 90 HIS A N 1
ATOM 741 C CA . HIS A 1 90 ? 1.460 3.686 0.129 1.00 98.75 90 HIS A CA 1
ATOM 742 C C . HIS A 1 90 ? 2.394 2.487 -0.042 1.00 98.75 90 HIS A C 1
ATOM 744 O O . HIS A 1 90 ? 3.194 2.228 0.856 1.00 98.75 90 HIS A O 1
ATOM 750 N N . TYR A 1 91 ? 2.408 1.829 -1.203 1.00 98.81 91 TYR A N 1
ATOM 751 C CA . TYR A 1 91 ? 3.393 0.777 -1.459 1.00 98.81 91 TYR A CA 1
ATOM 752 C C . TYR A 1 91 ? 4.829 1.318 -1.403 1.00 98.81 91 TYR A C 1
ATOM 754 O O . TYR A 1 91 ? 5.686 0.706 -0.772 1.00 98.81 91 TYR A O 1
ATOM 762 N N . LEU A 1 92 ? 5.103 2.497 -1.975 1.00 98.62 92 LEU A N 1
ATOM 763 C CA . LEU A 1 92 ? 6.422 3.132 -1.884 1.00 98.62 92 LEU A CA 1
ATOM 764 C C . LEU A 1 92 ? 6.812 3.460 -0.439 1.00 98.62 92 LEU A C 1
ATOM 766 O O . LEU A 1 92 ? 7.965 3.248 -0.065 1.00 98.62 92 LEU A O 1
ATOM 770 N N . LYS A 1 93 ? 5.878 3.955 0.384 1.00 98.12 93 LYS A N 1
ATOM 771 C CA . LYS A 1 93 ? 6.133 4.207 1.812 1.00 98.12 93 LYS A CA 1
ATOM 772 C C . LYS A 1 93 ? 6.493 2.919 2.559 1.00 98.12 93 LYS A C 1
ATOM 774 O O . LYS A 1 93 ? 7.450 2.937 3.325 1.00 98.12 93 LYS A O 1
ATOM 779 N N . ALA A 1 94 ? 5.810 1.804 2.287 1.00 97.88 94 ALA A N 1
ATOM 780 C CA . ALA A 1 94 ? 6.163 0.504 2.865 1.00 97.88 94 ALA A CA 1
ATOM 781 C C . ALA A 1 94 ? 7.565 0.027 2.427 1.00 97.88 94 ALA A C 1
ATOM 783 O O . ALA A 1 94 ? 8.343 -0.453 3.248 1.00 97.88 94 ALA A O 1
ATOM 784 N N . ILE A 1 95 ? 7.920 0.199 1.147 1.00 98.06 95 ILE A N 1
ATOM 785 C CA . ILE A 1 95 ? 9.214 -0.245 0.593 1.00 98.06 95 ILE A CA 1
ATOM 786 C C . ILE A 1 95 ? 10.393 0.572 1.136 1.00 98.06 95 ILE A C 1
ATOM 788 O O . ILE A 1 95 ? 11.481 0.026 1.330 1.00 98.06 95 ILE A O 1
ATOM 792 N N . LYS A 1 96 ? 10.190 1.873 1.379 1.00 96.62 96 LYS A N 1
ATOM 793 C CA . LYS A 1 96 ? 11.225 2.789 1.886 1.00 96.62 96 LYS A CA 1
ATOM 794 C C . LYS A 1 96 ? 11.665 2.492 3.318 1.00 96.62 96 LYS A C 1
ATOM 796 O O . LYS A 1 96 ? 12.752 2.911 3.693 1.00 96.62 96 LYS A O 1
ATOM 801 N N . ILE A 1 97 ? 10.857 1.779 4.097 1.00 95.38 97 ILE A N 1
ATOM 802 C CA . ILE A 1 97 ? 11.247 1.334 5.437 1.00 95.38 97 ILE A CA 1
ATOM 803 C C . ILE A 1 97 ? 12.337 0.267 5.279 1.00 95.38 97 ILE A C 1
ATOM 805 O O . ILE A 1 97 ? 12.149 -0.719 4.557 1.00 95.38 97 ILE A O 1
ATOM 809 N N . GLU A 1 98 ? 13.503 0.497 5.886 1.00 90.44 98 GLU A N 1
ATOM 810 C CA . GLU A 1 98 ? 14.721 -0.271 5.601 1.00 90.44 98 GLU A CA 1
ATOM 811 C C . GLU A 1 98 ? 14.583 -1.741 5.993 1.00 90.44 98 GLU A C 1
ATOM 813 O O . GLU A 1 98 ? 14.953 -2.610 5.193 1.00 90.44 98 GLU A O 1
ATOM 818 N N . LYS A 1 99 ? 13.953 -2.012 7.145 1.00 92.62 99 LYS A N 1
ATOM 819 C CA . LYS A 1 99 ? 13.719 -3.360 7.672 1.00 92.62 99 LYS A CA 1
ATOM 820 C C . LYS A 1 99 ? 13.154 -4.296 6.603 1.00 92.62 99 LYS A C 1
ATOM 822 O O . LYS A 1 99 ? 12.112 -4.037 5.995 1.00 92.62 99 LYS A O 1
ATOM 827 N N . ALA A 1 100 ? 13.854 -5.400 6.367 1.00 91.25 100 ALA A N 1
ATOM 828 C CA . ALA A 1 100 ? 13.366 -6.464 5.503 1.00 91.25 100 ALA A CA 1
ATOM 829 C C . ALA A 1 100 ? 12.180 -7.171 6.173 1.00 91.25 100 ALA A C 1
ATOM 831 O O . ALA A 1 100 ? 12.229 -7.492 7.360 1.00 91.25 100 ALA A O 1
ATOM 832 N N . SER A 1 101 ? 11.113 -7.408 5.415 1.00 93.88 101 SER A N 1
ATOM 833 C CA . SER A 1 101 ? 9.931 -8.119 5.896 1.00 93.88 101 SER A CA 1
ATOM 834 C C . SER A 1 101 ? 9.147 -8.707 4.726 1.00 93.88 101 SER A C 1
ATOM 836 O O . SER A 1 101 ? 9.190 -8.197 3.605 1.00 93.88 101 SER A O 1
ATOM 838 N N . LEU A 1 102 ? 8.345 -9.735 5.004 1.00 94.62 102 LEU A N 1
ATOM 839 C CA . LEU A 1 102 ? 7.426 -10.304 4.015 1.00 94.62 102 LEU A CA 1
ATOM 840 C C . LEU A 1 102 ? 6.462 -9.244 3.447 1.00 94.62 102 LEU A C 1
ATOM 842 O O . LEU A 1 102 ? 6.057 -9.314 2.288 1.00 94.62 102 LEU A O 1
ATOM 846 N N . LEU A 1 103 ? 6.073 -8.257 4.258 1.00 95.00 103 LEU A N 1
ATOM 847 C CA . LEU A 1 103 ? 5.173 -7.175 3.851 1.00 95.00 103 LEU A CA 1
ATOM 848 C C . LEU A 1 103 ? 5.852 -6.185 2.902 1.00 95.00 103 LEU A C 1
ATOM 850 O O . LEU A 1 103 ? 5.209 -5.700 1.966 1.00 95.00 103 LEU A O 1
ATOM 854 N N . LYS A 1 104 ? 7.153 -5.938 3.083 1.00 95.56 104 LYS A N 1
ATOM 855 C CA . LYS A 1 104 ? 7.966 -5.197 2.116 1.00 95.56 104 LYS A CA 1
ATOM 856 C C . LYS A 1 104 ? 7.990 -5.923 0.774 1.00 95.56 104 LYS A C 1
ATOM 858 O O . LYS A 1 104 ? 7.640 -5.313 -0.233 1.00 95.56 104 LYS A O 1
ATOM 863 N N . ASP A 1 105 ? 8.258 -7.227 0.760 1.00 97.00 105 ASP A N 1
ATOM 864 C CA . ASP A 1 105 ? 8.269 -8.021 -0.479 1.00 97.00 105 ASP A CA 1
ATOM 865 C C . ASP A 1 105 ? 6.899 -8.043 -1.170 1.00 97.00 105 ASP A C 1
ATOM 867 O O . ASP A 1 105 ? 6.789 -7.873 -2.389 1.00 97.00 105 ASP A O 1
ATOM 871 N N . LYS A 1 106 ? 5.813 -8.178 -0.398 1.00 97.94 106 LYS A N 1
ATOM 872 C CA . LYS A 1 106 ? 4.445 -8.063 -0.926 1.00 97.94 106 LYS A CA 1
ATOM 873 C C . LYS A 1 106 ? 4.162 -6.673 -1.503 1.00 97.94 106 LYS A C 1
ATOM 875 O O . LYS A 1 106 ? 3.497 -6.582 -2.537 1.00 97.94 106 LYS A O 1
ATOM 880 N N . SER A 1 107 ? 4.675 -5.611 -0.882 1.00 98.44 107 SER A N 1
ATOM 881 C CA . SER A 1 107 ? 4.539 -4.234 -1.375 1.00 98.44 107 SER A CA 1
ATOM 882 C C . SER A 1 107 ? 5.308 -4.020 -2.678 1.00 98.44 107 SER A C 1
ATOM 884 O O . SER A 1 107 ? 4.753 -3.445 -3.610 1.00 98.44 107 SER A O 1
ATOM 886 N N . ILE A 1 108 ? 6.533 -4.552 -2.791 1.00 98.50 108 ILE A N 1
ATOM 887 C CA . ILE A 1 108 ? 7.330 -4.536 -4.031 1.00 98.50 108 ILE A CA 1
ATOM 888 C C . ILE A 1 108 ? 6.550 -5.212 -5.163 1.00 98.50 108 ILE A C 1
ATOM 890 O O . ILE A 1 108 ? 6.358 -4.622 -6.225 1.00 98.50 108 ILE A O 1
ATOM 894 N N . ASN A 1 109 ? 6.050 -6.425 -4.920 1.00 98.44 109 ASN A N 1
ATOM 895 C CA . ASN A 1 109 ? 5.313 -7.195 -5.923 1.00 98.44 109 ASN A CA 1
ATOM 896 C C . ASN A 1 109 ? 3.982 -6.535 -6.320 1.00 98.44 109 ASN A C 1
ATOM 898 O O . ASN A 1 109 ? 3.573 -6.611 -7.480 1.00 98.44 109 ASN A O 1
ATOM 902 N N . SER A 1 110 ? 3.287 -5.899 -5.373 1.00 98.62 110 SER A N 1
ATOM 903 C CA . SER A 1 110 ? 2.029 -5.191 -5.651 1.00 98.62 110 SER A CA 1
ATOM 904 C C . SER A 1 110 ? 2.283 -3.924 -6.466 1.00 98.62 110 SER A C 1
ATOM 906 O O . SER A 1 110 ? 1.618 -3.706 -7.479 1.00 98.62 110 SER A O 1
ATOM 908 N N . LEU A 1 111 ? 3.309 -3.150 -6.096 1.00 98.75 111 LEU A N 1
ATOM 909 C CA . LEU A 1 111 ? 3.731 -1.965 -6.835 1.00 98.75 111 LEU A CA 1
ATOM 910 C C . LEU A 1 111 ? 4.132 -2.313 -8.269 1.00 98.75 111 LEU A C 1
ATOM 912 O O . LEU A 1 111 ? 3.634 -1.688 -9.198 1.00 98.75 111 LEU A O 1
ATOM 916 N N . GLU A 1 112 ? 4.971 -3.334 -8.453 1.00 98.62 112 GLU A N 1
ATOM 917 C CA . GLU A 1 112 ? 5.410 -3.813 -9.767 1.00 98.62 112 GLU A CA 1
ATOM 918 C C . GLU A 1 112 ? 4.227 -4.181 -10.671 1.00 98.62 112 GLU A C 1
ATOM 920 O O . GLU A 1 112 ? 4.132 -3.704 -11.803 1.00 98.62 112 GLU A O 1
ATOM 925 N N . LYS A 1 113 ? 3.284 -4.987 -10.166 1.00 98.62 113 LYS A N 1
ATOM 926 C CA . LYS A 1 113 ? 2.077 -5.374 -10.912 1.00 98.62 113 LYS A CA 1
ATOM 927 C C . LYS A 1 113 ? 1.241 -4.157 -11.303 1.00 98.62 113 LYS A C 1
ATOM 929 O O . LYS A 1 113 ? 0.785 -4.073 -12.447 1.00 98.62 113 LYS A O 1
ATOM 934 N N . LEU A 1 114 ? 1.053 -3.221 -10.374 1.00 98.56 114 LEU A N 1
ATOM 935 C CA . LEU A 1 114 ? 0.287 -1.998 -10.593 1.00 98.56 114 LEU A CA 1
ATOM 936 C C . LEU A 1 114 ? 0.917 -1.129 -11.691 1.00 98.56 114 LEU A C 1
ATOM 938 O O . LEU A 1 114 ? 0.224 -0.739 -12.633 1.00 98.56 114 LEU A O 1
ATOM 942 N N . VAL A 1 115 ? 2.225 -0.867 -11.628 1.00 98.06 115 VAL A N 1
ATOM 943 C CA . VAL A 1 115 ? 2.899 -0.018 -12.626 1.00 98.06 115 VAL A CA 1
ATOM 944 C C . VAL A 1 115 ? 3.076 -0.712 -13.978 1.00 98.06 115 VAL A C 1
ATOM 946 O O . VAL A 1 115 ? 2.953 -0.063 -15.014 1.00 98.06 115 VAL A O 1
ATOM 949 N N . LEU A 1 116 ? 3.243 -2.039 -14.018 1.00 98.19 116 LEU A N 1
ATOM 950 C CA . LEU A 1 116 ? 3.199 -2.792 -15.277 1.00 98.19 116 LEU A CA 1
ATOM 951 C C . LEU A 1 116 ? 1.822 -2.686 -15.941 1.00 98.19 116 LEU A C 1
ATOM 953 O O . LEU A 1 116 ? 1.736 -2.514 -17.157 1.00 98.19 116 LEU A O 1
ATOM 957 N N . ARG A 1 117 ? 0.732 -2.741 -15.161 1.00 97.56 117 ARG A N 1
ATOM 958 C CA . ARG A 1 117 ? -0.625 -2.503 -15.678 1.00 97.56 117 ARG A CA 1
ATOM 959 C C . ARG A 1 117 ? -0.778 -1.07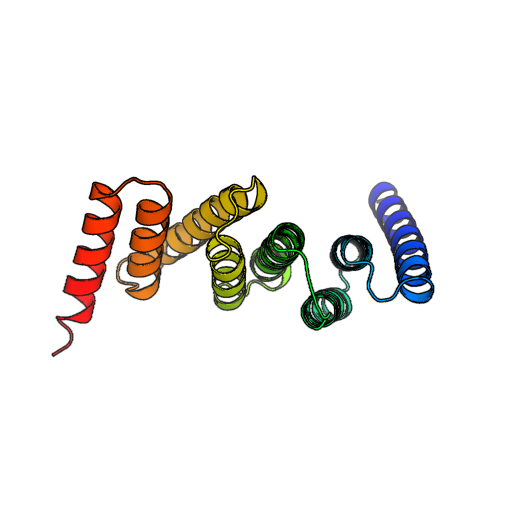7 -16.215 1.00 97.56 117 ARG A C 1
ATOM 961 O O . ARG A 1 117 ? -1.383 -0.913 -17.273 1.00 97.56 117 ARG A O 1
ATOM 968 N N . LYS A 1 118 ? -0.215 -0.066 -15.538 1.00 97.56 118 LYS A N 1
ATOM 969 C CA . LYS A 1 118 ? -0.181 1.321 -16.040 1.00 97.56 118 LYS A CA 1
ATOM 970 C C . LYS A 1 118 ? 0.552 1.419 -17.377 1.00 97.56 118 LYS A C 1
ATOM 972 O O . LYS A 1 118 ? -0.019 1.954 -18.324 1.00 97.56 118 LYS A O 1
ATOM 977 N N . LEU A 1 119 ? 1.739 0.823 -17.491 1.00 96.62 119 LEU A N 1
ATOM 978 C CA . LEU A 1 119 ? 2.539 0.854 -18.721 1.00 96.6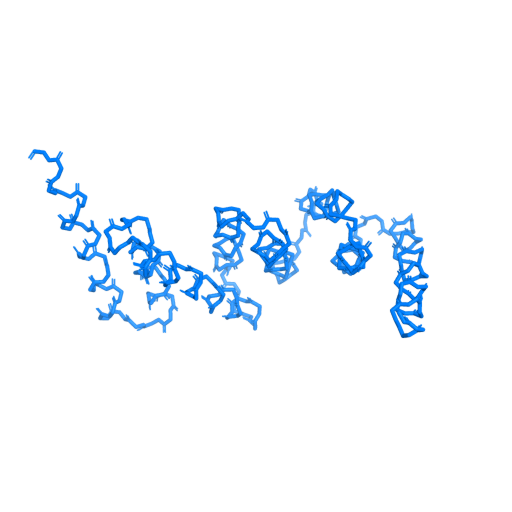2 119 LEU A CA 1
ATOM 979 C C . LEU A 1 119 ? 1.893 0.130 -19.899 1.00 96.62 119 LEU A C 1
ATOM 981 O O . LEU A 1 119 ? 2.074 0.539 -21.040 1.00 96.62 119 LEU A O 1
ATOM 985 N N . ARG A 1 120 ? 1.096 -0.915 -19.652 1.00 97.25 120 ARG A N 1
ATOM 986 C CA . ARG A 1 120 ? 0.300 -1.543 -20.721 1.00 97.25 120 ARG A CA 1
ATOM 987 C C . ARG A 1 120 ? -0.729 -0.586 -21.327 1.00 97.25 120 ARG A C 1
ATOM 989 O O . ARG A 1 120 ? -1.064 -0.742 -22.493 1.00 97.25 120 ARG A O 1
ATOM 996 N N . ARG A 1 121 ? -1.240 0.374 -20.546 1.00 97.06 121 ARG A N 1
ATOM 997 C CA . ARG A 1 121 ? -2.189 1.400 -21.018 1.00 97.06 121 ARG A CA 1
ATOM 998 C C . ARG A 1 121 ? -1.475 2.614 -21.613 1.00 97.06 121 ARG A C 1
ATOM 1000 O O . ARG A 1 121 ? -1.985 3.199 -22.557 1.00 97.06 121 ARG A O 1
ATOM 1007 N N . ASN A 1 122 ? -0.313 2.979 -21.072 1.00 96.12 122 ASN A N 1
ATOM 1008 C CA . ASN A 1 122 ? 0.543 4.043 -21.589 1.00 96.12 122 ASN A CA 1
ATOM 1009 C C . ASN A 1 122 ? 2.018 3.625 -21.506 1.00 96.12 122 ASN A C 1
ATOM 1011 O O . ASN A 1 122 ? 2.646 3.760 -20.457 1.00 96.12 122 ASN A O 1
ATOM 1015 N N . ALA A 1 123 ? 2.580 3.146 -22.617 1.00 94.50 123 ALA A N 1
ATOM 1016 C CA . ALA A 1 123 ? 3.954 2.640 -22.662 1.00 94.50 123 ALA A CA 1
ATOM 1017 C C . ALA A 1 123 ? 5.024 3.724 -22.427 1.00 94.50 123 ALA A C 1
ATOM 1019 O O . ALA A 1 123 ? 6.165 3.386 -22.102 1.00 94.50 123 ALA A O 1
ATOM 1020 N N . SER A 1 124 ? 4.646 4.998 -22.565 1.00 95.06 124 SER A N 1
ATOM 1021 C CA . SER A 1 124 ? 5.522 6.161 -22.409 1.00 95.06 124 SER A CA 1
ATOM 1022 C C . SER A 1 124 ? 5.355 6.869 -21.059 1.00 95.06 124 SER A C 1
ATOM 1024 O O . SER A 1 124 ? 5.820 7.994 -20.893 1.00 95.06 124 SER A O 1
ATOM 1026 N N . ASP A 1 125 ? 4.689 6.239 -20.085 1.00 96.00 125 ASP A N 1
ATOM 1027 C CA . ASP A 1 125 ? 4.512 6.800 -18.744 1.00 96.00 125 ASP A CA 1
ATOM 1028 C C . ASP A 1 125 ? 5.848 6.849 -17.978 1.00 96.00 125 ASP A C 1
ATOM 1030 O O . ASP A 1 125 ? 6.306 5.853 -17.408 1.00 96.00 125 ASP A O 1
ATOM 1034 N N . VAL A 1 126 ? 6.487 8.023 -17.982 1.00 96.50 126 VAL A N 1
ATOM 1035 C CA . VAL A 1 126 ? 7.821 8.255 -17.396 1.00 96.50 126 VAL A CA 1
ATOM 1036 C C . VAL A 1 126 ? 7.854 7.921 -15.902 1.00 96.50 126 VAL A C 1
ATOM 1038 O O . VAL A 1 126 ? 8.841 7.359 -15.418 1.00 96.50 126 VAL A O 1
ATOM 1041 N N . GLU A 1 127 ? 6.773 8.212 -15.173 1.00 96.38 127 GLU A N 1
ATOM 1042 C CA . GLU A 1 127 ? 6.657 7.898 -13.748 1.00 96.38 127 GLU A CA 1
ATOM 1043 C C . GLU A 1 127 ? 6.679 6.380 -13.517 1.00 96.38 127 GLU A C 1
ATOM 1045 O O . GLU A 1 127 ? 7.506 5.889 -12.747 1.00 96.38 127 GLU A O 1
ATOM 1050 N N . SER A 1 128 ? 5.849 5.608 -14.229 1.00 97.75 128 SER A N 1
ATOM 1051 C CA . SER A 1 128 ? 5.827 4.146 -14.093 1.00 97.75 128 SER A CA 1
ATOM 1052 C C . SER A 1 128 ? 7.148 3.495 -14.512 1.00 97.75 128 SER A C 1
ATOM 1054 O O . SER A 1 128 ? 7.579 2.539 -13.866 1.00 97.75 128 SER A O 1
ATOM 1056 N N . LEU A 1 129 ? 7.824 4.008 -15.550 1.00 98.19 129 LEU A N 1
ATOM 1057 C CA . LEU A 1 129 ? 9.166 3.540 -15.927 1.00 98.19 129 LEU A CA 1
ATOM 1058 C C . LEU A 1 129 ? 10.181 3.800 -14.805 1.00 98.19 129 LEU A C 1
ATOM 1060 O O . LEU A 1 129 ? 10.928 2.898 -14.428 1.00 98.19 129 LEU A O 1
ATOM 1064 N N . SER A 1 130 ? 10.163 4.998 -14.216 1.00 98.06 130 SER A N 1
ATOM 1065 C CA . SER A 1 130 ? 11.041 5.359 -13.096 1.00 98.06 130 SER A CA 1
ATOM 1066 C C . SER A 1 130 ? 10.777 4.494 -11.859 1.00 98.06 130 SER A C 1
ATOM 1068 O O . SER A 1 130 ? 11.716 4.040 -11.199 1.00 98.06 130 SER A O 1
ATOM 1070 N N . ILE A 1 131 ? 9.505 4.207 -11.562 1.00 98.38 131 ILE A N 1
ATOM 1071 C CA . ILE A 1 131 ? 9.120 3.317 -10.463 1.00 98.38 131 ILE A CA 1
ATOM 1072 C C . ILE A 1 131 ? 9.596 1.884 -10.724 1.00 98.38 131 ILE A C 1
ATOM 1074 O O . ILE A 1 131 ? 10.104 1.252 -9.801 1.00 98.38 131 ILE A O 1
ATOM 1078 N N . LEU A 1 132 ? 9.492 1.365 -11.953 1.00 98.25 132 LEU A N 1
ATOM 1079 C CA . LEU A 1 132 ? 10.031 0.039 -12.272 1.00 98.25 132 LEU A CA 1
ATOM 1080 C C . LEU A 1 132 ? 11.546 -0.023 -12.121 1.00 98.25 132 LEU A C 1
ATOM 1082 O O . LEU A 1 132 ? 12.048 -0.985 -11.542 1.00 98.25 132 LEU A O 1
ATOM 1086 N N . GLY A 1 133 ? 12.263 1.014 -12.557 1.00 98.31 133 GLY A N 1
ATOM 1087 C CA . GLY A 1 133 ? 13.696 1.122 -12.298 1.00 98.31 133 GLY A CA 1
ATOM 1088 C C . GLY A 1 133 ? 14.005 1.007 -10.801 1.00 98.31 133 GLY A C 1
ATOM 1089 O O . GLY A 1 133 ? 14.864 0.225 -10.393 1.00 98.31 133 GLY A O 1
ATOM 1090 N N . PHE A 1 134 ? 13.232 1.703 -9.959 1.00 98.25 134 PHE A N 1
ATOM 1091 C CA . PHE A 1 134 ? 13.358 1.614 -8.502 1.00 98.25 134 PHE A CA 1
ATOM 1092 C C . PHE A 1 134 ? 13.035 0.219 -7.954 1.00 98.25 134 PHE A C 1
ATOM 1094 O O . PHE A 1 134 ? 13.802 -0.308 -7.152 1.00 98.25 134 PHE A O 1
ATOM 1101 N N . VAL A 1 135 ? 11.946 -0.404 -8.406 1.00 98.12 135 VAL A N 1
ATOM 1102 C CA . VAL A 1 135 ? 11.553 -1.763 -8.004 1.00 98.12 135 VAL A CA 1
ATOM 1103 C C . VAL A 1 135 ? 12.668 -2.766 -8.303 1.00 98.12 135 VAL A C 1
ATOM 1105 O O . VAL A 1 135 ? 13.079 -3.502 -7.407 1.00 98.12 135 VAL A O 1
ATOM 1108 N N . TYR A 1 136 ? 13.202 -2.773 -9.526 1.00 98.25 136 TYR A N 1
ATOM 1109 C CA . TYR A 1 136 ? 14.270 -3.702 -9.901 1.00 98.25 136 TYR A CA 1
ATOM 1110 C C . TYR A 1 136 ? 15.581 -3.408 -9.173 1.00 98.25 136 TYR A C 1
ATOM 1112 O O . TYR A 1 136 ? 16.285 -4.343 -8.796 1.00 98.25 136 TYR A O 1
ATOM 1120 N N . LYS A 1 137 ? 15.876 -2.135 -8.878 1.00 97.81 137 LYS A N 1
ATOM 1121 C CA . LYS A 1 137 ? 17.016 -1.764 -8.031 1.00 97.81 137 LYS A CA 1
ATOM 1122 C C . LYS A 1 137 ? 16.885 -2.370 -6.633 1.00 97.81 137 LYS A C 1
ATOM 1124 O O . LYS A 1 137 ? 17.842 -2.959 -6.144 1.00 97.81 137 LYS A O 1
ATOM 1129 N N . VAL A 1 138 ? 15.713 -2.254 -6.002 1.00 95.75 138 VAL A N 1
ATOM 1130 C CA . VAL A 1 138 ? 15.457 -2.814 -4.661 1.00 95.75 138 VAL A CA 1
ATOM 1131 C C . VAL A 1 138 ? 15.538 -4.345 -4.662 1.00 95.75 138 VAL A C 1
ATOM 1133 O O . VAL A 1 138 ? 16.017 -4.920 -3.691 1.00 95.75 138 VAL A O 1
ATOM 1136 N N . LYS A 1 139 ? 15.145 -5.006 -5.758 1.00 95.44 139 LYS A N 1
ATOM 1137 C CA . LYS A 1 139 ? 15.302 -6.461 -5.940 1.00 95.44 139 LYS A CA 1
ATOM 1138 C C . LYS A 1 139 ? 16.746 -6.915 -6.212 1.00 95.44 139 LYS A C 1
ATOM 1140 O O . LYS A 1 139 ? 16.998 -8.113 -6.268 1.00 95.44 139 LYS A O 1
ATOM 1145 N N . GLY A 1 140 ? 17.686 -5.989 -6.419 1.00 96.19 140 GLY A N 1
ATOM 1146 C CA . GLY A 1 140 ? 19.065 -6.300 -6.814 1.00 96.19 140 GLY A CA 1
ATOM 1147 C C . GLY A 1 140 ? 19.245 -6.611 -8.308 1.00 96.19 140 GLY A C 1
ATOM 1148 O O . GLY A 1 140 ? 20.343 -6.949 -8.741 1.00 96.19 140 GLY A O 1
ATOM 1149 N N . GLU A 1 141 ? 18.204 -6.452 -9.128 1.00 98.00 141 GLU A N 1
ATOM 1150 C CA . GLU A 1 141 ? 18.237 -6.669 -10.579 1.00 98.00 141 GLU A CA 1
ATOM 1151 C C . GLU A 1 141 ? 18.741 -5.411 -11.311 1.00 98.00 141 GLU A C 1
ATOM 1153 O O . GLU A 1 141 ? 18.015 -4.755 -12.062 1.00 98.00 141 GLU A O 1
ATOM 1158 N N . ILE A 1 142 ? 20.008 -5.057 -11.076 1.00 97.88 142 ILE A N 1
ATOM 1159 C CA . ILE A 1 142 ? 20.596 -3.771 -11.492 1.00 97.88 142 ILE A CA 1
ATOM 1160 C C . ILE A 1 142 ? 20.500 -3.524 -13.003 1.00 97.88 142 ILE A C 1
ATOM 1162 O O . ILE A 1 142 ? 20.154 -2.420 -13.415 1.00 97.88 142 ILE A O 1
ATOM 1166 N N . ASN A 1 143 ? 20.729 -4.542 -13.836 1.00 98.19 143 ASN A N 1
ATOM 1167 C CA . ASN A 1 143 ? 20.664 -4.384 -15.294 1.00 98.19 143 ASN A CA 1
ATOM 1168 C C . ASN A 1 143 ? 19.261 -3.975 -15.769 1.00 98.19 143 ASN A C 1
ATOM 1170 O O . ASN A 1 143 ? 19.126 -3.062 -16.580 1.00 98.19 143 ASN A O 1
ATOM 1174 N N . LYS A 1 144 ? 18.207 -4.593 -15.218 1.00 97.75 144 LYS A N 1
ATOM 1175 C CA . LYS A 1 144 ? 16.824 -4.202 -15.529 1.00 97.75 144 LYS A CA 1
ATOM 1176 C C . LYS A 1 144 ? 16.506 -2.819 -14.983 1.00 97.75 144 LYS A C 1
ATOM 1178 O O . LYS A 1 144 ? 15.837 -2.037 -15.650 1.00 97.75 144 LYS A O 1
ATOM 1183 N N . ALA A 1 145 ? 16.990 -2.508 -13.780 1.00 98.44 145 ALA A N 1
ATOM 1184 C CA . ALA A 1 145 ? 16.807 -1.187 -13.195 1.00 98.44 145 ALA A CA 1
ATOM 1185 C C . ALA A 1 145 ? 17.338 -0.087 -14.128 1.00 98.44 145 ALA A C 1
ATOM 1187 O O . ALA A 1 145 ? 16.614 0.863 -14.427 1.00 98.44 145 ALA A O 1
ATOM 1188 N N . LEU A 1 146 ? 18.566 -0.259 -14.632 1.00 98.19 146 LEU A N 1
ATOM 1189 C CA . LEU A 1 146 ? 19.196 0.656 -15.584 1.0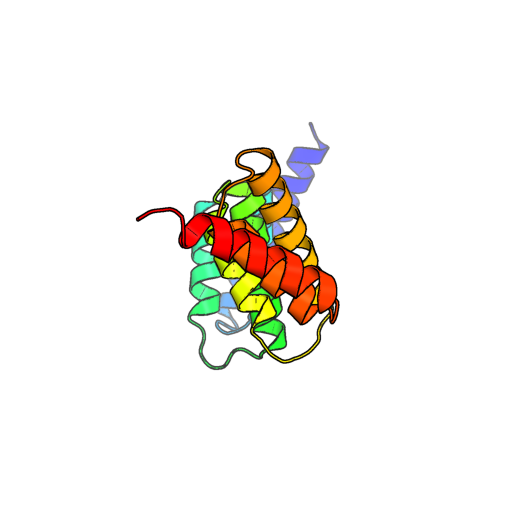0 98.19 146 LEU A CA 1
ATOM 1190 C C . LEU A 1 146 ? 18.396 0.772 -16.884 1.00 98.19 146 LEU A C 1
ATOM 1192 O O . LEU A 1 146 ? 18.109 1.888 -17.305 1.00 98.19 146 LEU A O 1
ATOM 1196 N N . GLU A 1 147 ? 17.946 -0.345 -17.463 1.00 97.81 147 GLU A N 1
ATOM 1197 C CA . GLU A 1 147 ? 17.130 -0.330 -18.685 1.00 97.81 147 GLU A CA 1
ATOM 1198 C C . GLU A 1 147 ? 15.869 0.542 -18.526 1.00 97.81 147 GLU A C 1
ATOM 1200 O O . GLU A 1 147 ? 15.563 1.386 -19.375 1.00 97.81 147 GLU A O 1
ATOM 1205 N N . TYR A 1 148 ? 15.133 0.374 -17.422 1.00 98.12 148 TYR A N 1
ATOM 1206 C CA . TYR A 1 148 ? 13.924 1.158 -17.161 1.00 98.12 148 TYR A CA 1
ATOM 1207 C C . TYR A 1 148 ? 14.223 2.638 -16.900 1.00 98.12 148 TYR A C 1
ATOM 1209 O O . TYR A 1 148 ? 13.492 3.498 -17.401 1.00 98.12 148 TYR A O 1
ATOM 1217 N N . TYR A 1 149 ? 15.301 2.951 -16.176 1.00 97.94 149 TYR A N 1
ATOM 1218 C CA . TYR A 1 149 ? 15.725 4.335 -15.966 1.00 97.94 149 TYR A CA 1
ATOM 1219 C C . TYR A 1 149 ? 16.143 5.020 -17.269 1.00 97.94 149 TYR A C 1
ATOM 1221 O O . TYR A 1 149 ? 15.717 6.142 -17.530 1.00 97.94 149 TYR A O 1
ATOM 1229 N N . GLU A 1 150 ? 16.905 4.349 -18.129 1.00 96.88 150 GLU A N 1
ATOM 1230 C CA . GLU A 1 150 ? 17.291 4.891 -19.434 1.00 96.88 150 GLU A CA 1
ATOM 1231 C C . GLU A 1 150 ? 16.080 5.151 -20.329 1.00 96.88 150 GLU A C 1
ATOM 1233 O O . GLU A 1 150 ? 16.011 6.174 -21.010 1.00 96.88 150 GLU A O 1
ATOM 1238 N N . ARG A 1 151 ? 15.091 4.249 -20.320 1.00 96.31 151 ARG A N 1
ATOM 1239 C CA . ARG A 1 151 ? 13.828 4.458 -21.042 1.00 96.31 151 ARG A CA 1
ATOM 1240 C C . ARG A 1 151 ? 13.084 5.688 -20.531 1.00 96.31 151 ARG A C 1
ATOM 1242 O O . ARG A 1 151 ? 12.606 6.471 -21.348 1.00 96.31 151 ARG A O 1
ATOM 1249 N N . ALA A 1 152 ? 13.007 5.869 -19.211 1.00 96.44 152 ALA A N 1
ATOM 1250 C CA . ALA A 1 152 ? 12.401 7.054 -18.608 1.00 96.44 152 ALA A CA 1
ATOM 1251 C C . ALA A 1 152 ? 13.144 8.338 -19.023 1.00 96.44 152 ALA A C 1
ATOM 1253 O O . ALA A 1 152 ? 12.507 9.308 -19.428 1.00 96.44 152 ALA A O 1
ATOM 1254 N N . LEU A 1 153 ? 14.482 8.320 -19.003 1.00 95.69 153 LEU A N 1
ATOM 1255 C CA . LEU A 1 153 ? 15.323 9.454 -19.401 1.00 95.69 153 LEU A CA 1
ATOM 1256 C C . LEU A 1 153 ? 15.183 9.806 -20.884 1.00 95.69 153 LEU A C 1
ATOM 1258 O O . LEU A 1 153 ? 15.076 10.984 -21.209 1.00 95.69 153 LEU A O 1
ATOM 1262 N N . ARG A 1 154 ? 15.132 8.817 -21.786 1.00 95.19 154 ARG A N 1
ATOM 1263 C CA . ARG A 1 154 ? 14.927 9.065 -23.225 1.00 95.19 154 ARG A CA 1
ATOM 1264 C C . ARG A 1 154 ? 13.604 9.779 -23.503 1.00 95.19 154 ARG A C 1
ATOM 1266 O O . ARG A 1 154 ? 13.558 10.667 -24.345 1.00 95.19 154 ARG A O 1
ATOM 1273 N N . LEU A 1 155 ? 12.544 9.408 -22.787 1.00 91.25 155 LEU A N 1
ATOM 1274 C CA . LEU A 1 155 ? 11.221 10.018 -22.941 1.00 91.25 155 LEU A CA 1
ATOM 1275 C C . LEU A 1 155 ? 11.113 11.383 -22.249 1.00 91.25 155 LEU A C 1
ATOM 1277 O O . LEU A 1 155 ? 10.464 12.276 -22.781 1.00 91.25 155 LEU A O 1
ATOM 1281 N N . GLY A 1 156 ? 11.756 11.562 -21.092 1.00 81.62 156 GLY A N 1
ATOM 1282 C CA . GLY A 1 156 ? 11.773 12.840 -20.371 1.00 81.62 156 GLY A CA 1
ATOM 1283 C C . GLY A 1 156 ? 12.704 13.889 -20.989 1.00 81.62 156 GLY A C 1
ATOM 1284 O O . GLY A 1 156 ? 12.422 15.080 -20.915 1.00 81.62 156 GLY A O 1
ATOM 1285 N N . GLY A 1 157 ? 13.803 13.456 -21.613 1.00 71.50 157 GLY A N 1
ATOM 1286 C CA . GLY A 1 157 ? 14.794 14.323 -22.255 1.00 71.50 157 GLY A CA 1
ATOM 1287 C C . GLY A 1 157 ? 14.461 14.726 -23.696 1.00 71.50 157 GLY A C 1
ATOM 1288 O O . GLY A 1 157 ? 15.043 15.682 -24.189 1.00 71.50 157 GLY A O 1
ATOM 1289 N N . GLY A 1 158 ? 13.529 14.036 -24.363 1.00 57.44 158 GLY A N 1
ATOM 1290 C CA . GLY A 1 158 ? 13.086 14.340 -25.733 1.00 57.44 158 GLY A CA 1
ATOM 1291 C C . GLY A 1 158 ? 11.933 15.349 -25.842 1.00 57.44 158 GLY A C 1
ATOM 1292 O O . GLY A 1 158 ? 11.344 15.471 -26.909 1.00 57.44 158 GLY A O 1
ATOM 1293 N N . LEU A 1 159 ? 11.571 16.021 -24.744 1.00 52.91 159 LEU A N 1
ATOM 1294 C CA . LEU A 1 159 ? 10.466 16.990 -24.655 1.00 52.91 159 LEU A CA 1
ATOM 1295 C C . LEU A 1 159 ? 10.919 18.463 -24.812 1.00 52.91 159 LEU A C 1
ATOM 1297 O O . LEU A 1 159 ? 10.206 19.360 -24.364 1.00 52.91 159 LEU A O 1
ATOM 1301 N N . TRP A 1 160 ? 12.075 18.709 -25.440 1.00 42.34 160 TRP A N 1
ATOM 1302 C CA . TRP A 1 160 ? 12.610 20.047 -25.739 1.00 42.34 160 TRP A CA 1
ATOM 1303 C C . TRP A 1 160 ? 12.728 20.278 -27.243 1.00 42.34 160 TRP A C 1
ATOM 1305 O O . TRP A 1 160 ? 13.216 19.354 -27.934 1.00 42.34 160 TRP A O 1
#

Foldseek 3Di:
DVVLVVLLVVLVVLLVVLVVVCVVPVQPLVSLLVNLVSCVSNPNNVVSVVSLVSNVPDPDDDLVSLLVSLLSVLVCCVPVVVNLVSNLVSLVSSCPSPDDDPSVVSSLVVNLVSLVVVCVVPVLPLVSLQVQLVSCVSVVVNVSSVVSNVSSCVSVVPPD